Protein AF-A0A564QAW8-F1 (afdb_monomer_lite)

Secondary structure (DSSP, 8-state):
----------HHHHHHHHHHHHHHHHHS---S-HHHHHHHH-HHHHHHHHT-

Structure (mmCIF, N/CA/C/O backbone):
data_AF-A0A564QAW8-F1
#
_entry.id   AF-A0A564QAW8-F1
#
loop_
_atom_site.group_PDB
_atom_site.id
_atom_site.type_symbol
_atom_site.label_atom_id
_atom_site.label_alt_id
_atom_site.label_comp_id
_atom_site.label_asym_id
_atom_site.label_entity_id
_atom_site.label_seq_id
_atom_site.pdbx_PDB_ins_code
_atom_site.Cartn_x
_atom_site.Cartn_y
_atom_site.Cartn_z
_atom_site.occupancy
_atom_site.B_iso_or_equiv
_atom_site.auth_seq_id
_atom_site.auth_comp_id
_atom_site.auth_asym_id
_atom_site.auth_atom_id
_atom_site.pdbx_PDB_model_num
ATOM 1 N N . MET A 1 1 ? 26.616 23.513 -16.220 1.00 47.72 1 MET A N 1
ATOM 2 C CA . MET A 1 1 ? 25.168 23.294 -16.034 1.00 47.72 1 MET A CA 1
ATOM 3 C C . MET A 1 1 ? 25.026 21.982 -15.299 1.00 47.72 1 MET A C 1
ATOM 5 O O . MET A 1 1 ? 25.701 21.039 -15.683 1.00 47.72 1 MET A O 1
ATOM 9 N N . SER A 1 2 ? 24.310 22.003 -14.183 1.00 48.38 2 SER A N 1
ATOM 10 C CA . SER A 1 2 ? 24.323 20.986 -13.133 1.00 48.38 2 SER A CA 1
ATOM 11 C C . SER A 1 2 ? 23.945 19.590 -13.629 1.00 48.38 2 SER A C 1
ATOM 13 O O . SER A 1 2 ? 23.023 19.450 -14.428 1.00 48.38 2 SER A O 1
ATOM 15 N N . ASP A 1 3 ? 24.644 18.584 -13.104 1.00 54.31 3 ASP A N 1
ATOM 16 C CA . ASP A 1 3 ? 24.331 17.162 -13.225 1.00 54.31 3 ASP A CA 1
ATOM 17 C C . ASP A 1 3 ? 22.942 16.863 -12.638 1.00 54.31 3 ASP A C 1
ATOM 19 O O . ASP A 1 3 ? 22.788 16.513 -11.466 1.00 54.31 3 ASP A O 1
ATOM 23 N N . GLU A 1 4 ? 21.901 17.007 -13.454 1.00 57.34 4 GLU A 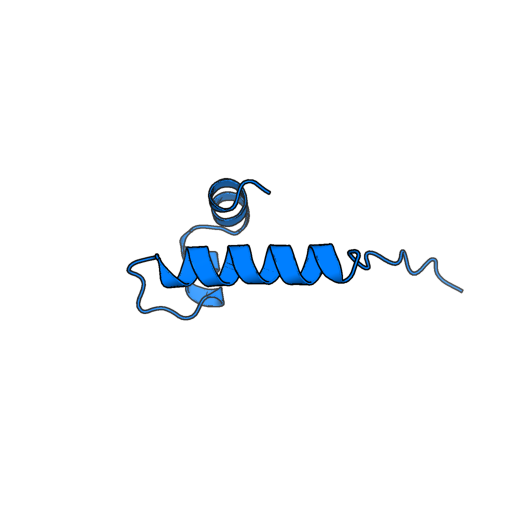N 1
ATOM 24 C CA . GLU A 1 4 ? 20.575 16.478 -13.159 1.00 57.34 4 GLU A CA 1
ATOM 25 C C . GLU A 1 4 ? 20.631 14.959 -13.368 1.00 57.34 4 GLU A C 1
ATOM 27 O O . GLU A 1 4 ? 20.464 14.424 -14.465 1.00 57.34 4 GLU A O 1
ATOM 32 N N . LYS A 1 5 ? 20.980 14.247 -12.296 1.00 52.84 5 LYS A N 1
ATOM 33 C CA . LYS A 1 5 ? 20.978 12.786 -12.240 1.00 52.84 5 LYS A CA 1
ATOM 34 C C . LYS A 1 5 ? 19.543 12.317 -12.512 1.00 52.84 5 LYS A C 1
ATOM 36 O O . LYS A 1 5 ? 18.698 12.381 -11.621 1.00 52.84 5 LYS A O 1
ATOM 41 N N . LYS A 1 6 ? 19.256 11.888 -13.746 1.00 53.16 6 LYS A N 1
ATOM 42 C CA . LYS A 1 6 ? 17.983 11.263 -14.129 1.00 53.16 6 LYS A CA 1
ATOM 43 C C . LYS A 1 6 ? 17.776 9.995 -13.302 1.00 53.16 6 LYS A C 1
ATOM 45 O O . LYS A 1 6 ? 18.208 8.914 -13.686 1.00 53.16 6 LYS A O 1
ATOM 50 N N . ASN A 1 7 ? 17.106 10.144 -12.163 1.00 64.38 7 ASN A N 1
ATOM 51 C CA . ASN A 1 7 ? 16.523 9.062 -11.368 1.00 64.38 7 ASN A CA 1
ATOM 52 C C . ASN A 1 7 ? 15.197 8.591 -11.993 1.00 64.38 7 ASN A C 1
ATOM 54 O O . ASN A 1 7 ? 14.262 8.233 -11.276 1.00 64.38 7 ASN A O 1
ATOM 58 N N . ASP A 1 8 ? 15.089 8.632 -13.321 1.00 73.94 8 ASP A N 1
ATOM 59 C CA . ASP A 1 8 ? 13.912 8.131 -14.008 1.00 73.94 8 ASP A CA 1
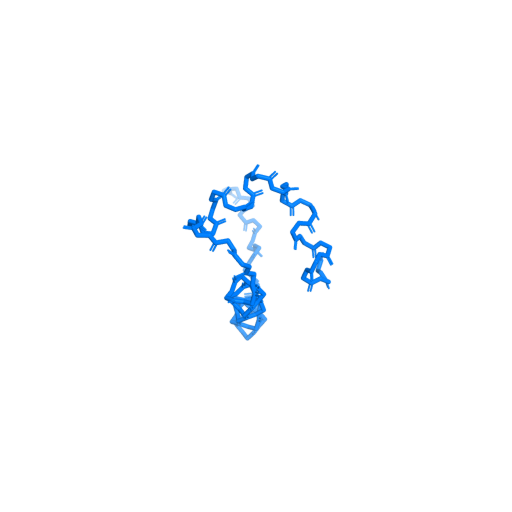ATOM 60 C C . ASP A 1 8 ? 13.953 6.610 -13.911 1.00 73.94 8 ASP A C 1
ATOM 62 O O . ASP A 1 8 ? 14.827 5.941 -14.469 1.00 73.94 8 ASP A O 1
ATOM 66 N N . LEU A 1 9 ? 13.017 6.060 -13.143 1.00 77.69 9 LEU A N 1
ATOM 67 C CA . LEU A 1 9 ? 12.756 4.634 -13.182 1.00 77.69 9 LEU A CA 1
ATOM 68 C C . LEU A 1 9 ? 12.309 4.277 -14.606 1.00 77.69 9 LEU A C 1
ATOM 70 O O . LEU A 1 9 ? 11.526 5.030 -15.193 1.00 77.69 9 LEU A O 1
ATOM 74 N N . PRO A 1 10 ? 12.746 3.130 -15.156 1.00 90.25 10 PRO A N 1
ATOM 75 C CA . PRO A 1 10 ? 12.163 2.610 -16.384 1.00 90.25 10 PRO A CA 1
ATOM 76 C C . PRO A 1 10 ? 10.637 2.618 -16.260 1.00 90.25 10 PRO A C 1
ATOM 78 O O . PRO A 1 10 ? 10.112 2.170 -15.242 1.00 90.25 10 PRO A O 1
ATOM 81 N N . GLU A 1 11 ? 9.927 3.132 -17.265 1.00 90.50 11 GLU A N 1
ATOM 82 C CA . GLU A 1 11 ? 8.470 3.333 -17.208 1.00 90.50 11 GLU A CA 1
ATOM 83 C C . GLU A 1 11 ? 7.727 2.069 -16.749 1.00 90.50 11 GLU A C 1
ATOM 85 O O . GLU A 1 11 ? 6.878 2.116 -15.860 1.00 90.50 11 GLU A O 1
ATOM 90 N N . THR A 1 12 ? 8.126 0.912 -17.275 1.00 91.31 12 THR A N 1
ATOM 91 C CA . THR A 1 12 ? 7.582 -0.399 -16.899 1.00 91.31 12 THR A CA 1
ATOM 92 C C . THR A 1 12 ? 7.781 -0.723 -15.420 1.00 91.31 12 THR A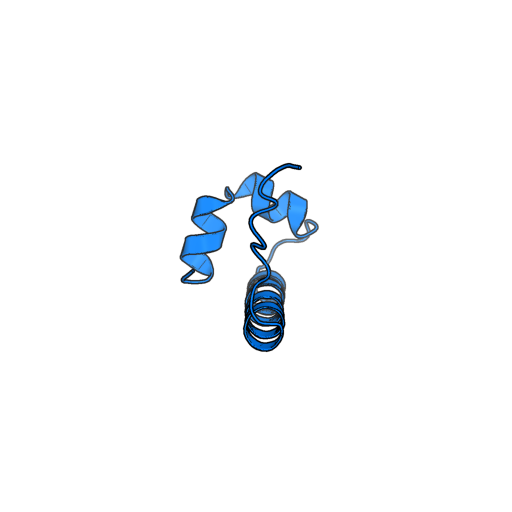 C 1
ATOM 94 O O . THR A 1 12 ? 6.878 -1.246 -14.769 1.00 91.31 12 THR A O 1
ATOM 97 N N . TYR A 1 13 ? 8.943 -0.384 -14.865 1.00 91.75 13 TYR A N 1
ATOM 98 C CA . TYR A 1 13 ? 9.233 -0.552 -13.446 1.00 91.75 13 TYR A CA 1
ATOM 99 C C . TYR A 1 13 ? 8.434 0.436 -12.590 1.00 91.75 13 TYR A C 1
ATOM 101 O O . TYR A 1 13 ? 7.906 0.053 -11.547 1.00 91.75 13 TYR A O 1
ATOM 109 N N . ALA A 1 14 ? 8.299 1.688 -13.035 1.00 91.75 14 ALA A N 1
ATOM 110 C CA . ALA A 1 14 ? 7.513 2.704 -12.341 1.00 91.75 14 ALA A CA 1
ATOM 111 C C . ALA A 1 14 ? 6.032 2.302 -12.240 1.00 91.75 14 ALA A C 1
ATOM 113 O O . ALA A 1 14 ? 5.450 2.381 -11.157 1.00 91.75 14 ALA A O 1
ATOM 114 N N . ILE A 1 15 ? 5.448 1.804 -13.336 1.00 95.19 15 ILE A N 1
ATOM 115 C CA . ILE A 1 15 ? 4.072 1.288 -13.371 1.00 95.19 15 ILE A CA 1
ATOM 116 C C . ILE A 1 15 ? 3.928 0.084 -12.431 1.00 95.19 15 ILE A C 1
ATOM 118 O O . ILE A 1 15 ? 3.044 0.077 -11.577 1.00 95.19 15 ILE A O 1
ATOM 122 N N . ALA A 1 16 ? 4.839 -0.892 -12.506 1.00 95.00 16 ALA A N 1
ATOM 123 C CA . ALA A 1 16 ? 4.796 -2.073 -11.641 1.00 95.00 16 ALA A CA 1
ATOM 124 C C . ALA A 1 16 ? 4.917 -1.722 -10.145 1.00 95.00 16 ALA A C 1
ATOM 126 O O . ALA A 1 16 ? 4.257 -2.329 -9.296 1.00 95.00 16 ALA A O 1
ATOM 127 N N . LEU A 1 17 ? 5.745 -0.731 -9.803 1.00 95.62 17 LEU A N 1
ATOM 128 C CA . LEU A 1 17 ? 5.876 -0.240 -8.434 1.00 95.62 17 LEU A CA 1
ATOM 129 C C . LEU A 1 17 ? 4.601 0.473 -7.968 1.00 95.62 17 LEU A C 1
ATOM 131 O O . LEU A 1 17 ? 4.152 0.242 -6.845 1.00 95.62 17 LEU A O 1
ATOM 135 N N . ALA A 1 18 ? 3.995 1.303 -8.821 1.00 95.25 18 ALA A N 1
ATOM 136 C CA . ALA A 1 18 ? 2.732 1.968 -8.517 1.00 95.25 18 ALA A CA 1
ATOM 137 C C . ALA A 1 18 ? 1.612 0.949 -8.250 1.00 95.25 18 ALA A C 1
ATOM 139 O O . ALA A 1 18 ? 0.888 1.084 -7.261 1.00 95.25 18 ALA A O 1
ATOM 140 N N . ASP A 1 19 ? 1.525 -0.112 -9.054 1.00 96.38 19 ASP A N 1
ATOM 141 C CA . ASP A 1 19 ? 0.556 -1.190 -8.848 1.00 96.38 19 ASP A CA 1
ATOM 142 C C . ASP A 1 19 ? 0.768 -1.908 -7.512 1.00 96.38 19 ASP A C 1
ATOM 144 O O . ASP A 1 19 ? -0.195 -2.125 -6.772 1.00 96.38 19 ASP A O 1
ATOM 148 N N . LYS A 1 20 ? 2.021 -2.219 -7.14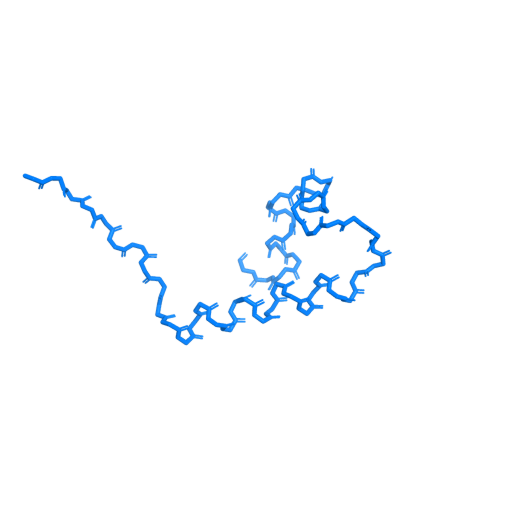5 1.00 96.31 20 LYS A N 1
ATOM 149 C CA . LYS A 1 20 ? 2.340 -2.792 -5.824 1.00 96.31 20 LYS A CA 1
ATOM 150 C C . LYS A 1 20 ? 1.874 -1.884 -4.686 1.00 96.31 20 LYS A C 1
ATOM 152 O O . LYS A 1 20 ? 1.185 -2.351 -3.781 1.00 96.31 20 LYS A O 1
ATOM 157 N N . VAL A 1 21 ? 2.205 -0.592 -4.755 1.00 96.81 21 VAL A N 1
ATOM 158 C CA . VAL A 1 21 ? 1.809 0.419 -3.760 1.00 96.81 21 VAL A CA 1
ATOM 159 C C . VAL A 1 21 ? 0.287 0.477 -3.613 1.00 96.81 21 VAL A C 1
ATOM 161 O O . VAL A 1 21 ? -0.233 0.434 -2.497 1.00 96.81 21 VAL A O 1
ATOM 164 N N . ILE A 1 22 ? -0.437 0.559 -4.733 1.00 95.62 22 ILE A N 1
ATOM 165 C CA . ILE A 1 22 ? -1.899 0.676 -4.748 1.00 95.62 22 ILE A CA 1
ATOM 166 C C . ILE A 1 22 ? -2.550 -0.596 -4.203 1.00 95.62 22 ILE A C 1
ATOM 168 O O . ILE A 1 22 ? -3.471 -0.498 -3.392 1.00 95.62 22 ILE A O 1
ATOM 172 N N . ASN A 1 23 ? -2.088 -1.775 -4.620 1.00 96.25 23 ASN A N 1
ATOM 173 C CA . ASN A 1 23 ? -2.661 -3.049 -4.191 1.00 96.25 23 ASN A CA 1
ATOM 174 C C . ASN A 1 23 ? -2.417 -3.315 -2.706 1.00 96.25 23 ASN A C 1
ATOM 176 O O . ASN A 1 23 ? -3.359 -3.669 -1.999 1.00 96.25 23 ASN A O 1
ATOM 180 N N . HIS A 1 24 ? -1.200 -3.066 -2.212 1.00 95.88 24 HIS A N 1
ATOM 181 C CA . HIS A 1 24 ? -0.896 -3.165 -0.786 1.00 95.88 24 HIS A CA 1
ATOM 182 C C . HIS A 1 24 ? -1.796 -2.226 0.034 1.00 95.88 24 HIS A C 1
ATOM 184 O O . HIS A 1 24 ? -2.457 -2.649 0.980 1.00 95.88 24 HIS A O 1
ATOM 190 N N . TYR A 1 25 ? -1.903 -0.956 -0.367 1.00 95.69 25 TYR A N 1
ATOM 191 C CA . TYR A 1 25 ? -2.743 0.011 0.339 1.00 95.6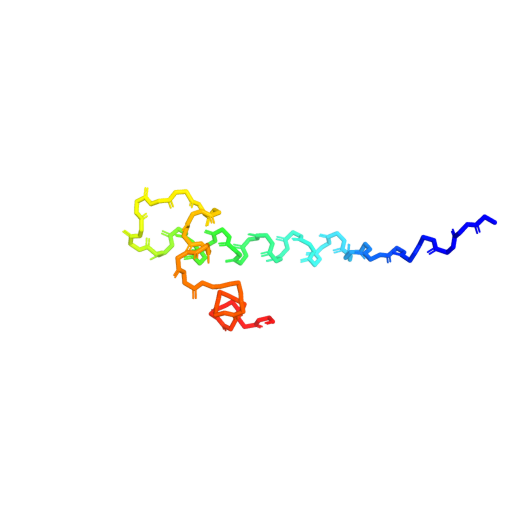9 25 TYR A CA 1
ATOM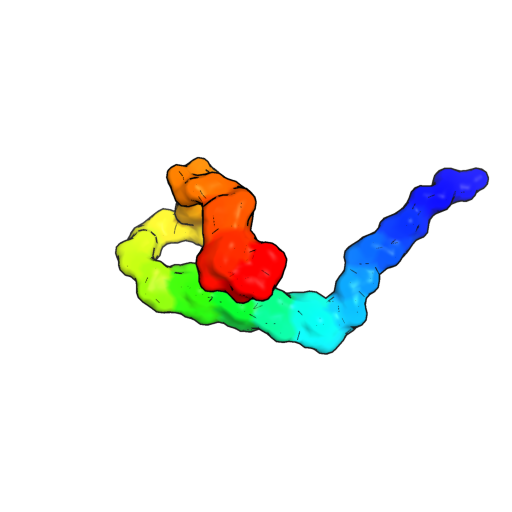 192 C C . TYR A 1 25 ? -4.236 -0.347 0.296 1.00 95.69 25 TYR A C 1
ATOM 194 O O . TYR A 1 25 ? -4.918 -0.215 1.310 1.00 95.69 25 TYR A O 1
ATOM 202 N N . LYS A 1 26 ? -4.753 -0.837 -0.838 1.00 94.25 26 LYS A N 1
ATOM 203 C CA . LYS A 1 26 ? -6.146 -1.307 -0.958 1.00 94.25 26 LYS A CA 1
ATOM 204 C C . LYS A 1 26 ? -6.439 -2.537 -0.098 1.00 94.25 26 LYS A C 1
ATOM 206 O O . LYS A 1 26 ? -7.581 -2.706 0.313 1.00 94.25 26 LYS A O 1
ATOM 211 N N . ALA A 1 27 ? -5.440 -3.386 0.137 1.00 95.00 27 ALA A N 1
ATOM 212 C CA . ALA A 1 27 ? -5.556 -4.551 1.007 1.00 95.00 27 ALA A CA 1
ATOM 213 C C . ALA A 1 27 ? -5.484 -4.190 2.501 1.00 95.00 27 ALA A C 1
ATOM 215 O O . ALA A 1 27 ? -5.894 -4.989 3.341 1.00 95.00 27 ALA A O 1
ATOM 216 N N . SER A 1 28 ? -4.983 -2.999 2.844 1.00 91.94 28 SER A N 1
ATOM 217 C CA . SER A 1 28 ? -4.977 -2.521 4.226 1.00 91.94 28 SER A CA 1
ATOM 218 C C . SER A 1 28 ? -6.389 -2.160 4.710 1.00 91.94 28 SER A C 1
ATOM 220 O O . SER A 1 28 ? -7.255 -1.751 3.940 1.00 91.94 28 SER A O 1
ATOM 222 N N . ASP A 1 29 ? -6.618 -2.260 6.017 1.00 92.50 29 ASP A N 1
ATOM 223 C CA . ASP A 1 29 ? -7.893 -1.935 6.672 1.00 92.50 29 ASP A CA 1
ATOM 224 C C . ASP A 1 29 ? -8.058 -0.431 6.987 1.00 92.50 29 ASP A C 1
ATOM 226 O O . ASP A 1 29 ? -9.036 0.006 7.608 1.00 92.50 29 ASP A O 1
ATOM 230 N N . THR A 1 30 ? -7.094 0.394 6.572 1.00 93.50 30 THR A N 1
ATOM 231 C CA . THR A 1 30 ? -7.049 1.811 6.923 1.00 93.50 30 THR A CA 1
ATOM 232 C C . THR A 1 30 ? -8.120 2.621 6.192 1.00 93.50 30 THR A C 1
ATOM 234 O O . THR A 1 30 ? -8.308 2.537 4.983 1.00 93.50 30 THR A O 1
ATOM 237 N N . LYS A 1 31 ? -8.772 3.531 6.923 1.00 94.31 31 LYS A N 1
ATOM 238 C CA . LYS A 1 31 ? -9.669 4.550 6.343 1.00 94.31 31 LYS A CA 1
ATOM 239 C C . LYS A 1 31 ? -8.944 5.857 5.987 1.00 94.31 31 LYS A C 1
ATOM 241 O O . LYS A 1 31 ? -9.570 6.824 5.560 1.00 94.31 31 LYS A O 1
ATOM 246 N N . LYS A 1 32 ? -7.629 5.936 6.218 1.00 95.19 32 LYS A N 1
ATOM 247 C CA . LYS A 1 32 ? -6.817 7.141 5.980 1.00 95.19 32 LYS A CA 1
ATOM 248 C C . LYS A 1 32 ? -6.260 7.130 4.566 1.00 95.19 32 LYS A C 1
ATOM 250 O O . LYS A 1 32 ? -5.720 6.113 4.168 1.00 95.19 32 LYS A O 1
ATOM 255 N N . ARG A 1 33 ? -6.252 8.285 3.883 1.00 96.56 33 ARG A N 1
ATOM 256 C CA . ARG A 1 33 ? -5.533 8.473 2.605 1.00 96.56 33 ARG A CA 1
ATOM 257 C C . ARG A 1 33 ? -4.097 7.937 2.684 1.00 96.56 33 ARG A C 1
ATOM 259 O O . ARG A 1 33 ? -3.436 8.169 3.695 1.00 96.56 33 ARG A O 1
ATOM 266 N N . LEU A 1 34 ? -3.600 7.349 1.591 1.00 96.25 34 LEU A N 1
ATOM 267 C CA . LEU A 1 34 ? -2.272 6.722 1.482 1.00 96.25 34 LEU A CA 1
ATOM 268 C C . LEU A 1 34 ? -1.154 7.521 2.165 1.00 96.25 34 LEU A C 1
ATOM 270 O O . LEU A 1 34 ? -0.477 6.998 3.041 1.00 96.25 34 LEU A O 1
ATOM 274 N N . GLY A 1 35 ? -1.019 8.815 1.861 1.00 96.25 35 GLY A N 1
ATOM 275 C CA . GLY A 1 35 ? 0.018 9.649 2.483 1.00 96.25 35 GLY A CA 1
ATOM 276 C C . GLY A 1 35 ? -0.075 9.731 4.016 1.00 96.25 35 GLY A C 1
ATOM 277 O O . GLY A 1 35 ? 0.943 9.732 4.699 1.00 96.25 35 GLY A O 1
ATOM 278 N N . ARG A 1 36 ? -1.288 9.740 4.587 1.00 97.88 36 ARG A N 1
ATOM 279 C CA . ARG A 1 36 ? -1.508 9.726 6.048 1.00 97.88 36 ARG A CA 1
ATOM 280 C C . ARG A 1 36 ? -1.305 8.345 6.660 1.00 97.88 36 ARG A C 1
ATOM 282 O O . ARG A 1 36 ? -0.947 8.254 7.831 1.00 97.88 36 ARG A O 1
ATOM 289 N N . TYR A 1 37 ? -1.569 7.291 5.897 1.00 96.69 37 TYR A N 1
ATOM 290 C CA . TYR A 1 37 ? -1.253 5.928 6.298 1.00 96.69 37 TYR A CA 1
ATOM 291 C C . TYR A 1 37 ? 0.266 5.732 6.381 1.00 96.69 37 TYR A C 1
ATOM 293 O O . TYR A 1 37 ? 0.753 5.395 7.455 1.00 96.69 37 TYR A O 1
ATOM 301 N N . ILE A 1 38 ? 1.010 6.100 5.331 1.00 97.12 38 ILE A N 1
ATOM 302 C CA . ILE A 1 38 ? 2.482 6.056 5.301 1.00 97.12 38 ILE A CA 1
ATOM 303 C C . ILE A 1 38 ? 3.085 6.887 6.441 1.00 97.12 38 ILE A C 1
ATOM 305 O O . ILE A 1 38 ? 3.972 6.412 7.138 1.00 97.12 38 ILE A O 1
ATOM 309 N N . GLN A 1 39 ? 2.576 8.098 6.704 1.00 96.81 39 GLN A N 1
ATOM 310 C CA . GLN A 1 39 ? 3.032 8.912 7.845 1.00 96.81 39 GLN A CA 1
ATOM 311 C C . GLN A 1 39 ? 2.817 8.233 9.205 1.00 96.81 39 GLN A C 1
ATOM 313 O O . GLN A 1 39 ? 3.573 8.493 10.134 1.00 96.81 39 GLN A O 1
ATOM 318 N N . LYS A 1 40 ? 1.778 7.400 9.344 1.00 95.38 40 LYS A N 1
ATOM 319 C CA . LYS A 1 40 ? 1.472 6.694 10.595 1.00 95.38 40 LYS A CA 1
ATOM 320 C C . LYS A 1 40 ? 2.424 5.519 10.827 1.00 95.38 40 LYS A C 1
ATOM 322 O O . LYS A 1 40 ? 2.837 5.324 11.962 1.00 95.38 40 LYS A O 1
ATOM 327 N N . ILE A 1 41 ? 2.701 4.723 9.793 1.00 95.06 41 ILE A N 1
ATOM 328 C CA . ILE A 1 41 ? 3.520 3.501 9.909 1.00 95.06 41 ILE A CA 1
ATOM 329 C C . ILE A 1 41 ? 5.018 3.762 9.691 1.00 95.06 41 ILE A C 1
ATOM 331 O O . ILE A 1 41 ? 5.850 3.006 10.173 1.00 95.06 41 ILE A O 1
ATOM 335 N N . GLY A 1 42 ? 5.362 4.861 9.016 1.00 96.69 42 GLY A N 1
ATOM 336 C CA . GLY A 1 42 ? 6.722 5.195 8.607 1.00 96.69 42 GLY A CA 1
ATOM 337 C C . GLY A 1 42 ? 7.019 4.750 7.173 1.00 96.69 42 GLY A C 1
ATOM 338 O O . GLY A 1 42 ? 6.590 3.690 6.724 1.00 96.69 42 GLY A O 1
ATOM 339 N N . PHE A 1 43 ? 7.774 5.570 6.437 1.00 95.69 43 PHE A N 1
ATOM 340 C CA . PHE A 1 43 ? 8.075 5.295 5.028 1.00 95.69 43 PHE A CA 1
ATOM 341 C C . PHE A 1 43 ? 8.953 4.055 4.833 1.00 95.69 43 PHE A C 1
ATOM 343 O O . PHE A 1 43 ? 8.704 3.276 3.922 1.00 95.69 43 PHE A O 1
ATOM 350 N N . GLU A 1 44 ? 9.940 3.840 5.703 1.00 97.12 44 GLU A N 1
ATOM 351 C CA . GLU A 1 44 ? 10.798 2.652 5.621 1.00 97.12 44 GLU A CA 1
ATOM 352 C C . GLU A 1 44 ? 10.041 1.366 5.956 1.00 97.12 44 GLU A C 1
ATOM 354 O O . GLU A 1 44 ? 10.261 0.348 5.311 1.00 97.12 44 GLU A O 1
ATOM 359 N N . GLU A 1 45 ? 9.106 1.412 6.906 1.00 96.38 45 GLU A N 1
ATOM 360 C CA . GLU A 1 45 ? 8.262 0.252 7.206 1.00 96.38 45 GLU A CA 1
ATOM 361 C C . GLU A 1 45 ? 7.359 -0.091 6.021 1.00 96.38 45 GLU A C 1
ATOM 363 O O . GLU A 1 45 ? 7.304 -1.235 5.583 1.00 96.38 45 GLU A O 1
ATOM 368 N N . PHE A 1 46 ? 6.767 0.930 5.402 1.00 96.38 46 PHE A N 1
ATOM 369 C CA . PHE A 1 46 ? 5.969 0.757 4.195 1.00 96.38 46 PHE A CA 1
ATOM 370 C C . PHE A 1 46 ? 6.758 0.137 3.027 1.00 96.38 46 PHE A C 1
ATOM 372 O O . PHE A 1 46 ? 6.216 -0.665 2.274 1.00 96.38 46 PHE A O 1
ATOM 379 N N . LYS A 1 47 ? 8.043 0.477 2.857 1.00 95.69 47 LYS A N 1
ATOM 380 C CA . LYS A 1 47 ? 8.894 -0.154 1.832 1.00 95.69 47 LYS A CA 1
ATOM 381 C C . LYS A 1 47 ? 9.166 -1.627 2.122 1.00 95.69 47 LYS A C 1
ATOM 383 O O . LYS A 1 47 ? 9.060 -2.441 1.207 1.00 95.69 47 LYS A O 1
ATOM 388 N N . LYS A 1 48 ? 9.455 -1.980 3.382 1.00 96.12 48 LYS A N 1
ATOM 389 C CA . LYS A 1 48 ? 9.628 -3.385 3.789 1.00 96.12 48 LYS A CA 1
ATOM 390 C C . LYS A 1 48 ? 8.381 -4.203 3.472 1.00 96.12 48 LYS A C 1
ATOM 392 O O . LYS A 1 48 ? 8.505 -5.278 2.895 1.00 96.12 48 LYS A O 1
ATOM 397 N N . ASP A 1 49 ? 7.202 -3.660 3.770 1.00 93.88 49 ASP A N 1
ATOM 398 C CA . ASP A 1 49 ? 5.917 -4.296 3.466 1.00 93.88 49 ASP A CA 1
ATOM 399 C C . ASP A 1 49 ? 5.693 -4.507 1.956 1.00 93.88 49 ASP A C 1
ATOM 401 O O . ASP A 1 49 ? 5.036 -5.461 1.535 1.00 93.88 49 ASP A O 1
ATOM 405 N N . LEU A 1 50 ? 6.251 -3.624 1.124 1.00 94.44 50 LEU A N 1
ATOM 406 C CA . LEU A 1 50 ? 6.231 -3.732 -0.338 1.00 94.44 50 LEU A CA 1
ATOM 407 C C . LEU A 1 50 ? 7.338 -4.637 -0.907 1.00 94.44 50 LEU A C 1
ATOM 409 O O . LEU A 1 50 ? 7.290 -4.978 -2.097 1.00 94.44 50 LEU A O 1
ATOM 413 N N . GLY A 1 51 ? 8.321 -5.018 -0.087 1.00 93.06 51 GLY A N 1
ATOM 414 C CA . GLY A 1 51 ? 9.500 -5.779 -0.495 1.00 93.06 51 GLY A CA 1
ATOM 415 C C . GLY A 1 51 ? 10.401 -5.019 -1.471 1.00 93.06 51 GLY A C 1
ATOM 416 O O . GLY A 1 51 ? 10.873 -5.618 -2.441 1.00 93.06 51 GLY A O 1
ATOM 417 N N . VAL A 1 52 ? 10.575 -3.708 -1.262 1.00 86.31 52 VAL A N 1
ATOM 418 C CA . VAL A 1 52 ? 11.409 -2.813 -2.092 1.00 86.31 52 VAL A CA 1
ATOM 419 C C . VAL A 1 52 ? 12.436 -2.042 -1.278 1.00 86.31 52 VAL A C 1
ATOM 421 O O . VAL A 1 52 ? 12.219 -1.859 -0.060 1.00 86.31 52 VAL A O 1
#

pLDDT: mean 88.57, std 14.39, range [47.72, 97.88]

Sequence (52 aa):
MSDEKKNDLPETYAIALADKVINHYKASDTKKRLGRYIQKIGFEEFKKDLGV

Radius of gyration: 13.79 Å; chains: 1; bounding box: 35×29×28 Å

Foldseek 3Di:
DDPPPPPPDDPVVVVVLVVLLVVLVVPDPDPDDSVVVCVVCDVVSSCVSSVD